Protein AF-A0A7G7SWZ5-F1 (afdb_monomer_lite)

Sequence (143 aa):
MASALRGVLLRIRRPTYLRQRRMDKKLLLTPSTAVEREITLADGQKHTTWFKPVTGGEFFRFQRDTRSEDENVRIFAMQRLIACSLCEDARGRPTLTNDEARALSIDAINVLFPHVIAVSRTVEEEKKDLPSAEVSGSATSSH

Secondary structure (DSSP, 8-state):
------------------------GGGTSPP---EEEEEE-TTS-EEEEEEPPPPHHHHHHHHHHTT-S-HHHHHTHHHHHHHHHEESSTT--BSS-HHHHHT--HHHHHHHHHHHHHHH--S--------------------

Structure (mmCIF, N/CA/C/O backbone):
data_AF-A0A7G7SWZ5-F1
#
_entry.id   AF-A0A7G7SWZ5-F1
#
loop_
_atom_site.group_PDB
_atom_site.id
_atom_site.type_symbol
_atom_site.label_atom_id
_atom_site.label_alt_id
_atom_site.label_comp_id
_atom_site.label_asym_id
_atom_site.label_entity_id
_atom_site.label_seq_id
_atom_site.pdbx_PDB_ins_code
_atom_site.Cartn_x
_atom_site.Cartn_y
_atom_site.Cartn_z
_atom_site.occupancy
_atom_site.B_iso_or_equiv
_atom_site.auth_seq_id
_atom_site.auth_comp_id
_atom_site.auth_asym_id
_atom_site.auth_atom_id
_atom_site.pdbx_PDB_model_num
ATOM 1 N N . MET A 1 1 ? -84.249 -22.766 -30.284 1.00 40.62 1 MET A N 1
ATOM 2 C CA . MET A 1 1 ? -83.275 -23.557 -31.067 1.00 40.62 1 MET A CA 1
ATOM 3 C C . MET A 1 1 ? -81.889 -23.011 -30.777 1.00 40.62 1 MET A C 1
ATOM 5 O O . MET A 1 1 ? -81.710 -21.802 -30.794 1.00 40.62 1 MET A O 1
ATOM 9 N N . ALA A 1 2 ? -80.974 -23.894 -30.385 1.00 42.03 2 ALA A N 1
ATOM 10 C CA . ALA A 1 2 ? -79.639 -23.574 -29.895 1.00 42.03 2 ALA A CA 1
ATOM 11 C C . ALA A 1 2 ? -78.666 -23.232 -31.034 1.00 42.03 2 ALA A C 1
ATOM 13 O O . ALA A 1 2 ? -78.711 -23.867 -32.083 1.00 42.03 2 ALA A O 1
ATOM 14 N N . SER A 1 3 ? -77.729 -22.315 -30.792 1.00 42.00 3 SER A N 1
ATOM 15 C CA . SER A 1 3 ? -76.415 -22.370 -31.437 1.00 42.00 3 SER A CA 1
ATOM 16 C C . SER A 1 3 ? -75.372 -21.744 -30.518 1.00 42.00 3 SER A C 1
ATOM 18 O O . SER A 1 3 ? -75.409 -20.555 -30.210 1.00 42.00 3 SER A O 1
ATOM 20 N N . ALA A 1 4 ? -74.489 -22.601 -30.013 1.00 48.50 4 ALA A N 1
ATOM 21 C CA . ALA A 1 4 ? -73.381 -22.259 -29.143 1.00 48.50 4 ALA A CA 1
ATOM 22 C C . ALA A 1 4 ? -72.124 -22.055 -29.996 1.00 48.50 4 ALA A C 1
ATOM 24 O O . ALA A 1 4 ? -71.684 -22.981 -30.673 1.00 48.50 4 ALA A O 1
ATOM 25 N N . LEU A 1 5 ? -71.503 -20.879 -29.912 1.00 43.47 5 LEU A N 1
ATOM 26 C CA . LEU A 1 5 ? -70.148 -20.656 -30.415 1.00 43.47 5 LEU A CA 1
ATOM 27 C C . LEU A 1 5 ? -69.184 -20.625 -29.226 1.00 43.47 5 LEU A C 1
ATOM 29 O O . LEU A 1 5 ? -69.091 -19.648 -28.487 1.00 43.47 5 LEU A O 1
ATOM 33 N N . ARG A 1 6 ? -68.487 -21.749 -29.027 1.00 47.12 6 ARG A N 1
ATOM 34 C CA . ARG A 1 6 ? -67.378 -21.892 -28.078 1.00 47.12 6 ARG A CA 1
ATOM 35 C C . ARG A 1 6 ? -66.146 -21.176 -28.637 1.00 47.12 6 ARG A C 1
ATOM 37 O O . ARG A 1 6 ? -65.466 -21.706 -29.509 1.00 47.12 6 ARG A O 1
ATOM 44 N N . GLY A 1 7 ? -65.840 -19.995 -28.110 1.00 43.09 7 GLY A N 1
ATOM 45 C CA . GLY A 1 7 ? -64.545 -19.345 -28.305 1.00 43.09 7 GLY A CA 1
ATOM 46 C C . GLY A 1 7 ? -63.501 -19.944 -27.363 1.00 43.09 7 GLY A C 1
ATOM 47 O O . GLY A 1 7 ? -63.540 -19.706 -26.157 1.00 43.09 7 GLY A O 1
ATOM 48 N N . VAL A 1 8 ? -62.571 -20.733 -27.900 1.00 48.97 8 VAL A N 1
ATOM 49 C CA . VAL A 1 8 ? -61.392 -21.218 -27.169 1.00 48.97 8 VAL A CA 1
ATOM 50 C C . VAL A 1 8 ? -60.415 -20.052 -27.014 1.00 48.97 8 VAL A C 1
ATOM 52 O O . VAL A 1 8 ? -59.741 -19.659 -27.963 1.00 48.97 8 VAL A O 1
ATOM 55 N N . LEU A 1 9 ? -60.333 -19.482 -25.811 1.00 47.94 9 LEU A N 1
ATOM 56 C CA . LEU A 1 9 ? -59.278 -18.538 -25.444 1.00 47.94 9 LEU A CA 1
ATOM 57 C C . LEU A 1 9 ? -57.945 -19.293 -25.338 1.00 47.94 9 LEU A C 1
ATOM 59 O O . LEU A 1 9 ? -57.624 -19.873 -24.298 1.00 47.94 9 LEU A O 1
ATOM 63 N N . LEU A 1 10 ? -57.144 -19.268 -26.407 1.00 45.66 10 LEU A N 1
ATOM 64 C CA . LEU A 1 10 ? -55.727 -19.614 -26.321 1.00 45.66 10 LEU A CA 1
ATOM 65 C C . LEU A 1 10 ? -55.033 -18.574 -25.434 1.00 45.66 10 LEU A C 1
ATOM 67 O O . LEU A 1 10 ? -54.682 -17.473 -25.858 1.00 45.66 10 LEU A O 1
ATOM 71 N N . ARG A 1 11 ? -54.832 -18.931 -24.166 1.00 51.41 11 ARG A N 1
ATOM 72 C CA . ARG A 1 11 ? -54.004 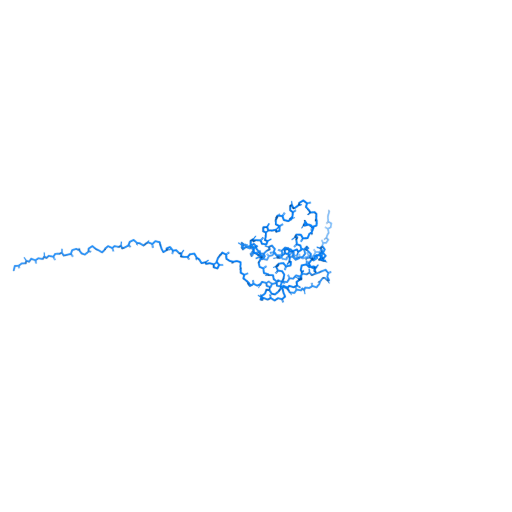-18.169 -23.236 1.00 51.41 11 ARG A CA 1
ATOM 73 C C . ARG A 1 11 ? -52.546 -18.384 -23.639 1.00 51.41 11 ARG A C 1
ATOM 75 O O . ARG A 1 11 ? -51.897 -19.315 -23.169 1.00 51.41 11 ARG A O 1
ATOM 82 N N . ILE A 1 12 ? -52.050 -17.541 -24.543 1.00 52.22 12 ILE A N 1
ATOM 83 C CA . ILE A 1 12 ? -50.636 -17.492 -24.922 1.00 52.22 12 ILE A CA 1
ATOM 84 C C . ILE A 1 12 ? -49.841 -17.197 -23.645 1.00 52.22 12 ILE A C 1
ATOM 86 O O . ILE A 1 12 ? -49.821 -16.069 -23.148 1.00 52.22 12 ILE A O 1
ATOM 90 N N . ARG A 1 13 ? -49.209 -18.228 -23.073 1.00 53.75 13 ARG A N 1
ATOM 91 C CA . ARG A 1 13 ? -48.198 -18.048 -22.031 1.00 53.75 13 ARG A CA 1
ATOM 92 C C . ARG A 1 13 ? -47.009 -17.377 -22.706 1.00 53.75 13 ARG A C 1
ATOM 94 O O . ARG A 1 13 ? -46.302 -18.013 -23.480 1.00 53.75 13 ARG A O 1
ATOM 101 N N . ARG A 1 14 ? -46.834 -16.075 -22.463 1.00 50.16 14 ARG A N 1
ATOM 102 C CA . ARG A 1 14 ? -45.639 -15.353 -22.912 1.00 50.16 14 ARG A CA 1
ATOM 103 C C . ARG A 1 14 ? -44.408 -16.092 -22.369 1.00 50.16 14 ARG A C 1
ATOM 105 O O . ARG A 1 14 ? -44.403 -16.396 -21.174 1.00 50.16 14 ARG A O 1
ATOM 112 N N . PRO A 1 15 ? -43.395 -16.387 -23.201 1.00 49.41 15 PRO A N 1
ATOM 113 C CA . PRO A 1 15 ? -42.159 -16.970 -22.711 1.00 49.41 15 PRO A CA 1
ATOM 114 C C . PRO A 1 15 ? -41.559 -16.014 -21.686 1.00 49.41 15 PRO A C 1
ATOM 116 O O . PRO A 1 15 ? -41.517 -14.801 -21.906 1.00 49.41 15 PRO A O 1
ATOM 119 N N . THR A 1 16 ? -41.122 -16.548 -20.553 1.00 58.22 16 THR A N 1
ATOM 120 C CA . THR A 1 16 ? -40.355 -15.805 -19.559 1.00 58.22 16 THR A CA 1
ATOM 121 C C . THR A 1 16 ? -38.998 -15.490 -20.181 1.00 58.22 16 THR A C 1
ATOM 123 O O . THR A 1 16 ? -38.039 -16.237 -20.019 1.00 58.22 16 THR A O 1
ATOM 126 N N . TYR A 1 17 ? -38.921 -14.424 -20.977 1.00 55.44 17 TYR A N 1
ATOM 127 C CA . TYR A 1 17 ? -37.649 -13.937 -21.488 1.00 55.44 17 TYR A CA 1
ATOM 128 C C . TYR A 1 17 ? -36.774 -13.604 -20.281 1.00 55.44 17 TYR A C 1
ATOM 130 O O . TYR A 1 17 ? -37.192 -12.853 -19.393 1.00 55.44 17 TYR A O 1
ATOM 138 N N . LEU A 1 18 ? -35.587 -14.214 -20.235 1.00 60.19 18 LEU A N 1
ATOM 139 C CA . LEU A 1 18 ? -34.520 -13.886 -19.299 1.00 60.19 18 LEU A CA 1
ATOM 140 C C . LEU A 1 18 ? -34.445 -12.361 -19.202 1.00 60.19 18 LEU A C 1
ATOM 142 O O . LEU A 1 18 ? -34.144 -11.690 -20.189 1.00 60.19 18 LEU A O 1
ATOM 146 N N . ARG A 1 19 ? -34.766 -11.793 -18.032 1.00 61.19 19 ARG A N 1
ATOM 147 C CA . ARG A 1 19 ? -34.454 -10.389 -17.753 1.00 61.19 19 ARG A CA 1
ATOM 148 C C . ARG A 1 19 ? -32.948 -10.266 -17.936 1.00 61.19 19 ARG A C 1
ATOM 150 O O . ARG A 1 19 ? -32.204 -10.706 -17.061 1.00 61.19 19 ARG A O 1
ATOM 157 N N . GLN A 1 20 ? -32.514 -9.703 -19.062 1.00 65.62 20 GLN A N 1
ATOM 158 C CA . GLN A 1 20 ? -31.130 -9.315 -19.282 1.00 65.62 20 GLN A CA 1
ATOM 159 C C . GLN A 1 20 ? -30.765 -8.407 -18.103 1.00 65.62 20 GLN A C 1
ATOM 161 O O . GLN A 1 20 ? -31.239 -7.271 -18.014 1.00 65.62 20 GLN A O 1
ATOM 166 N N . ARG A 1 21 ? -30.026 -8.933 -17.121 1.00 74.81 21 ARG A N 1
ATOM 167 C CA . ARG A 1 21 ? -29.607 -8.128 -15.976 1.00 74.81 21 ARG A CA 1
ATOM 168 C C . ARG A 1 21 ? -28.623 -7.113 -16.526 1.00 74.81 21 ARG A C 1
ATOM 170 O O . ARG A 1 21 ? -27.535 -7.474 -16.965 1.00 74.81 21 ARG A O 1
ATOM 177 N N . ARG A 1 22 ? -29.042 -5.848 -16.568 1.00 80.50 22 ARG A N 1
ATOM 178 C CA . ARG A 1 22 ? -28.151 -4.748 -16.919 1.00 80.50 22 ARG A CA 1
ATOM 179 C C . ARG A 1 22 ? -26.986 -4.785 -15.935 1.00 80.50 22 ARG A C 1
ATOM 181 O O . ARG A 1 22 ? -27.192 -4.832 -14.727 1.00 80.50 22 ARG A O 1
ATOM 188 N N . MET A 1 23 ? -25.788 -4.823 -16.489 1.00 86.06 23 MET A N 1
ATOM 189 C CA . MET A 1 23 ? -24.533 -4.920 -15.764 1.00 86.06 23 MET A CA 1
ATOM 190 C C . MET A 1 23 ? -24.380 -3.703 -14.823 1.00 86.06 23 MET A C 1
ATOM 192 O O . MET A 1 23 ? -24.531 -2.561 -15.266 1.00 86.06 23 MET A O 1
ATOM 196 N N . ASP A 1 24 ? -24.171 -3.942 -13.521 1.00 86.00 24 ASP A N 1
ATOM 197 C CA . ASP A 1 24 ? -24.011 -2.879 -12.517 1.00 86.00 24 ASP A CA 1
ATOM 198 C C . ASP A 1 24 ? -22.560 -2.400 -12.492 1.00 86.00 24 ASP A C 1
ATOM 200 O O . ASP A 1 24 ? -21.662 -3.133 -12.082 1.00 86.00 24 ASP A O 1
ATOM 204 N N . LYS A 1 25 ? -22.335 -1.149 -12.906 1.00 84.25 25 LYS A N 1
ATOM 205 C CA . LYS A 1 25 ? -21.005 -0.531 -12.979 1.00 84.25 25 LYS A CA 1
ATOM 206 C C . LYS A 1 25 ? -20.227 -0.631 -11.665 1.00 84.25 25 LYS A C 1
ATOM 208 O O . LYS A 1 25 ? -19.005 -0.714 -11.715 1.00 84.25 25 LYS A O 1
ATOM 213 N N . LYS A 1 26 ? -20.902 -0.667 -10.510 1.00 84.25 26 LYS A N 1
ATOM 214 C CA . LYS A 1 26 ? -20.246 -0.820 -9.201 1.00 84.25 26 LYS A CA 1
ATOM 215 C C . LYS A 1 26 ? -19.475 -2.134 -9.062 1.00 84.25 26 LYS A C 1
ATOM 217 O O . LYS A 1 26 ? -18.531 -2.182 -8.291 1.00 84.25 26 LYS A O 1
ATOM 222 N N . LEU A 1 27 ? -19.834 -3.164 -9.831 1.00 80.31 27 LEU A N 1
ATOM 223 C CA . LEU A 1 27 ? -19.123 -4.445 -9.863 1.00 80.31 27 LEU A CA 1
ATOM 224 C C . LEU A 1 27 ? -17.808 -4.394 -10.665 1.00 80.31 27 LEU A C 1
ATOM 226 O O . LEU A 1 27 ? -17.030 -5.336 -10.592 1.00 80.31 27 LEU A O 1
ATOM 230 N N . LEU A 1 28 ? -17.561 -3.335 -11.450 1.00 82.19 28 LEU A N 1
ATOM 231 C CA . LEU A 1 28 ? -16.317 -3.163 -12.226 1.00 82.19 28 LEU A CA 1
ATOM 232 C C . LEU A 1 28 ? -15.355 -2.167 -11.599 1.00 82.19 28 LEU A C 1
ATOM 234 O O . LEU A 1 28 ? -14.161 -2.200 -11.887 1.00 82.19 28 LEU A O 1
ATOM 238 N N . LEU A 1 29 ? -15.889 -1.210 -10.846 1.00 86.25 29 LEU A N 1
ATOM 239 C CA . LEU A 1 29 ? -15.109 -0.108 -10.314 1.00 86.25 29 LEU A CA 1
ATOM 240 C C . LEU A 1 29 ? -14.540 -0.502 -8.958 1.00 86.25 29 LEU A C 1
ATOM 242 O O . LEU A 1 29 ? -15.255 -1.014 -8.100 1.00 86.25 29 LEU A O 1
ATOM 246 N N . THR A 1 30 ? -13.259 -0.212 -8.761 1.00 80.81 30 THR A N 1
ATOM 247 C CA . THR A 1 30 ? -12.613 -0.330 -7.457 1.00 80.81 30 THR A CA 1
ATOM 248 C C . THR A 1 30 ? -13.404 0.492 -6.429 1.00 80.81 30 THR A C 1
ATOM 250 O O . THR A 1 30 ? -13.657 1.676 -6.683 1.00 80.81 30 THR A O 1
ATOM 253 N N . PRO A 1 31 ? -13.823 -0.100 -5.294 1.00 77.12 31 PRO A N 1
ATOM 254 C CA . PRO A 1 31 ? -14.523 0.644 -4.260 1.00 77.12 31 PRO A CA 1
ATOM 255 C C . PRO A 1 31 ? -13.651 1.802 -3.779 1.00 77.12 31 PRO A C 1
ATOM 257 O O . PRO A 1 31 ? -12.468 1.624 -3.501 1.00 77.12 31 PRO A O 1
ATOM 260 N N . SER A 1 32 ? -14.237 2.992 -3.656 1.00 70.94 32 SER A N 1
ATOM 261 C CA . SER A 1 32 ? -13.528 4.166 -3.135 1.00 70.94 32 SER A CA 1
ATOM 262 C C . SER A 1 32 ? -13.410 4.167 -1.609 1.00 70.94 32 SER A C 1
ATOM 264 O O . SER A 1 32 ? -12.773 5.050 -1.046 1.00 70.94 32 SER A O 1
ATOM 266 N N . THR A 1 33 ? -14.074 3.231 -0.933 1.00 84.00 33 THR A N 1
ATOM 267 C CA . THR A 1 33 ? -14.135 3.151 0.526 1.00 84.00 33 THR A CA 1
ATOM 268 C C . THR A 1 33 ? -12.947 2.370 1.061 1.00 84.00 33 THR A C 1
ATOM 270 O O . THR A 1 33 ? -12.750 1.213 0.678 1.00 84.00 33 THR A O 1
ATOM 273 N N . ALA A 1 34 ? -12.187 2.987 1.962 1.00 91.31 34 ALA A N 1
ATOM 274 C CA . ALA A 1 34 ? -11.124 2.291 2.664 1.00 91.31 34 ALA A CA 1
ATOM 275 C C . ALA A 1 34 ? -11.701 1.377 3.759 1.00 91.31 34 ALA A C 1
ATOM 277 O O . ALA A 1 34 ? -12.742 1.661 4.352 1.00 91.31 34 ALA A O 1
ATOM 278 N N . VAL A 1 35 ? -11.018 0.265 3.999 1.00 92.12 35 VAL A N 1
ATOM 279 C CA . VAL A 1 35 ? -11.344 -0.757 4.991 1.00 92.12 35 VAL A CA 1
ATOM 280 C C . VAL A 1 35 ? -10.383 -0.612 6.160 1.00 92.12 35 VAL A C 1
ATOM 282 O O . VAL A 1 35 ? -9.171 -0.540 5.967 1.00 92.12 35 VAL A O 1
ATOM 285 N N . GLU A 1 36 ? -10.927 -0.572 7.367 1.00 94.19 36 GLU A N 1
ATOM 286 C CA . GLU A 1 36 ? -10.153 -0.514 8.603 1.00 94.19 36 GLU A CA 1
ATOM 287 C C . GLU A 1 36 ? -9.495 -1.869 8.899 1.00 94.19 36 GLU A C 1
ATOM 289 O O . GLU A 1 36 ? -10.107 -2.927 8.727 1.00 94.19 36 GLU A O 1
ATOM 294 N N . ARG A 1 37 ? -8.229 -1.848 9.318 1.00 93.94 37 ARG A N 1
ATOM 295 C CA . ARG A 1 37 ? -7.452 -3.027 9.706 1.00 93.94 37 ARG A CA 1
ATOM 296 C C . ARG A 1 37 ? -6.614 -2.707 10.936 1.00 93.94 37 ARG A C 1
ATOM 298 O O . ARG A 1 37 ? -5.985 -1.655 11.011 1.00 93.94 37 ARG A O 1
ATOM 305 N N . GLU A 1 38 ? -6.573 -3.656 11.860 1.00 93.94 38 GLU A N 1
ATOM 306 C CA . GLU A 1 38 ? -5.603 -3.667 12.950 1.00 93.94 38 GLU A CA 1
ATOM 307 C C . GLU A 1 38 ? -4.296 -4.292 12.445 1.00 93.94 38 GLU A C 1
ATOM 309 O O . GLU A 1 38 ? -4.314 -5.351 11.810 1.00 93.94 38 GLU A O 1
ATOM 314 N N . ILE A 1 39 ? -3.177 -3.625 12.713 1.00 93.06 39 ILE A N 1
ATOM 315 C CA . ILE A 1 39 ? -1.825 -4.078 12.386 1.00 93.06 39 ILE A CA 1
ATOM 316 C C . ILE A 1 39 ? -0.941 -3.987 13.629 1.00 93.06 39 ILE A C 1
ATOM 318 O O . ILE A 1 39 ? -1.140 -3.115 14.470 1.00 93.06 39 ILE A O 1
ATOM 322 N N . THR A 1 40 ? 0.067 -4.848 13.734 1.00 92.44 40 THR A N 1
ATOM 323 C CA . THR A 1 40 ? 1.104 -4.733 14.769 1.00 92.44 40 THR A CA 1
ATOM 324 C C . THR A 1 40 ? 2.373 -4.204 14.119 1.00 92.44 40 THR A C 1
ATOM 326 O O . THR A 1 40 ? 2.897 -4.841 13.205 1.00 92.44 40 THR A O 1
ATOM 329 N N . LEU A 1 41 ? 2.850 -3.037 14.553 1.00 89.06 41 LEU A N 1
ATOM 330 C CA . LEU A 1 41 ? 4.079 -2.435 14.030 1.00 89.06 41 LEU A CA 1
ATOM 331 C C . LEU A 1 41 ? 5.313 -2.921 14.808 1.00 89.06 41 LEU A C 1
ATOM 333 O O . LEU A 1 41 ? 5.218 -3.716 15.742 1.00 89.06 41 LEU A O 1
ATOM 337 N N . ALA A 1 42 ? 6.497 -2.461 14.396 1.00 86.31 42 ALA A N 1
ATOM 338 C CA . ALA A 1 42 ? 7.780 -2.860 14.983 1.00 86.31 42 ALA A CA 1
ATOM 339 C C . ALA A 1 42 ? 7.934 -2.478 16.470 1.00 86.31 42 ALA A C 1
ATOM 341 O O . ALA A 1 42 ? 8.754 -3.060 17.174 1.00 86.31 42 ALA A O 1
ATOM 342 N N . ASP A 1 43 ? 7.134 -1.529 16.959 1.00 86.88 43 ASP A N 1
ATOM 343 C CA . ASP A 1 43 ? 7.037 -1.170 18.379 1.00 86.88 43 ASP A CA 1
ATOM 344 C C . ASP A 1 43 ? 6.274 -2.216 19.218 1.00 86.88 43 ASP A C 1
ATOM 346 O O . ASP A 1 43 ? 6.169 -2.081 20.437 1.00 86.88 43 ASP A O 1
ATOM 350 N N . GLY A 1 44 ? 5.733 -3.256 18.574 1.00 86.44 44 GLY A N 1
ATOM 351 C CA . GLY A 1 44 ? 4.910 -4.287 19.197 1.00 86.44 44 GLY A CA 1
ATOM 352 C C . GLY A 1 44 ? 3.511 -3.804 19.579 1.00 86.44 44 GLY A C 1
ATOM 353 O O . GLY A 1 44 ? 2.738 -4.577 20.149 1.00 86.44 44 GLY A O 1
ATOM 354 N N . GLN A 1 45 ? 3.163 -2.552 19.274 1.00 91.75 45 GLN A N 1
ATOM 355 C CA . GLN A 1 45 ? 1.846 -2.002 19.551 1.00 91.75 45 GLN A CA 1
ATOM 356 C C . GLN A 1 45 ? 0.887 -2.298 18.403 1.00 91.75 45 GLN A C 1
ATOM 358 O O . GLN A 1 45 ? 1.271 -2.436 17.238 1.00 91.75 45 GLN A O 1
ATOM 363 N N . LYS A 1 46 ? -0.392 -2.400 18.762 1.00 92.25 46 LYS A N 1
ATOM 364 C CA . LYS A 1 46 ? -1.486 -2.515 17.807 1.00 92.25 46 LYS A CA 1
ATOM 365 C C . LYS A 1 46 ? -1.887 -1.124 17.346 1.00 92.25 46 LYS A C 1
ATOM 367 O O . LYS A 1 46 ? -2.201 -0.263 18.165 1.00 92.25 46 LYS A O 1
ATOM 372 N N . HIS A 1 47 ? -1.910 -0.939 16.037 1.00 91.62 47 HIS A N 1
ATOM 373 C CA . HIS A 1 47 ? -2.308 0.290 15.373 1.00 91.62 47 HIS A CA 1
ATOM 374 C C . HIS A 1 47 ? -3.479 -0.004 14.451 1.00 91.62 47 HIS A C 1
ATOM 376 O O . HIS A 1 47 ? -3.473 -0.988 13.712 1.00 91.62 47 HIS A O 1
ATOM 382 N N . THR A 1 48 ? -4.474 0.871 14.468 1.00 92.50 48 THR A N 1
ATOM 383 C CA . THR A 1 48 ? -5.593 0.791 13.535 1.00 92.50 48 THR A CA 1
ATOM 384 C C . THR A 1 48 ? -5.334 1.730 12.369 1.00 92.50 48 THR A C 1
ATOM 386 O O . THR A 1 48 ? -5.053 2.911 12.564 1.00 92.50 48 THR A O 1
ATOM 389 N N . THR A 1 49 ? -5.402 1.209 11.148 1.00 93.69 49 THR A N 1
ATOM 390 C CA . THR A 1 49 ? -5.182 1.987 9.926 1.00 93.69 49 THR A CA 1
ATOM 391 C C . THR A 1 49 ? -6.190 1.608 8.844 1.00 93.69 49 THR A C 1
ATOM 393 O O . THR A 1 49 ? -6.901 0.607 8.960 1.00 93.69 49 THR A O 1
ATOM 396 N N . TRP A 1 50 ? -6.274 2.409 7.784 1.00 95.75 50 TRP A N 1
ATOM 397 C CA . TRP A 1 50 ? -7.215 2.197 6.693 1.00 95.75 50 TRP A CA 1
ATOM 398 C C . TRP A 1 50 ? -6.497 1.832 5.399 1.00 95.75 50 TRP A C 1
ATOM 400 O O . TRP A 1 50 ? -5.485 2.421 5.030 1.00 95.75 50 TRP A O 1
ATOM 410 N N . PHE A 1 51 ? -7.065 0.880 4.666 1.00 95.44 51 PHE A N 1
ATOM 411 C CA . PHE A 1 51 ? -6.564 0.433 3.372 1.00 95.44 51 PHE A CA 1
ATOM 412 C C . PHE A 1 51 ? -7.663 0.535 2.329 1.00 95.44 51 PHE A C 1
ATOM 414 O O . PHE A 1 51 ? -8.731 -0.053 2.495 1.00 95.44 51 PHE A O 1
ATOM 421 N N . LYS A 1 52 ? -7.411 1.225 1.219 1.00 94.19 52 LYS A N 1
ATOM 422 C CA . LYS A 1 52 ? -8.290 1.149 0.048 1.00 94.19 52 LYS A CA 1
ATOM 423 C C . LYS A 1 52 ? -7.788 0.090 -0.937 1.00 94.19 52 LYS A C 1
ATOM 425 O O . LYS A 1 52 ? -6.570 -0.080 -1.070 1.00 94.19 52 LYS A O 1
ATOM 430 N N . PRO A 1 53 ? -8.683 -0.608 -1.653 1.00 92.88 53 PRO A N 1
ATOM 431 C CA . PRO A 1 53 ? -8.270 -1.503 -2.726 1.00 92.88 53 PRO A CA 1
ATOM 432 C C . PRO A 1 53 ? -7.521 -0.714 -3.807 1.00 92.88 53 PRO A C 1
ATOM 434 O O . PRO A 1 53 ? -7.935 0.391 -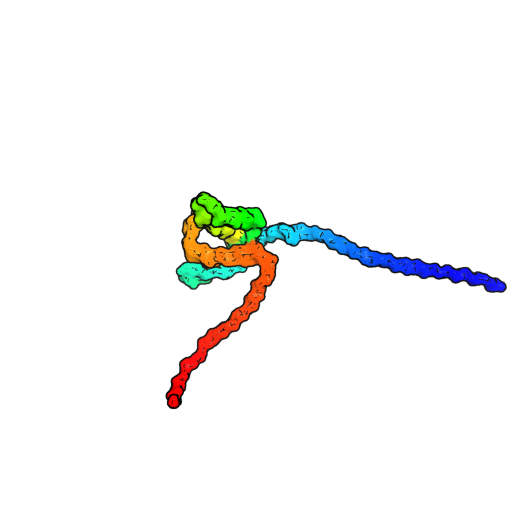4.166 1.00 92.88 53 PRO A O 1
ATOM 437 N N . VAL A 1 54 ? -6.429 -1.265 -4.338 1.00 93.31 54 VAL A N 1
ATOM 438 C CA . VAL A 1 54 ? -5.729 -0.629 -5.463 1.00 93.31 54 VAL A CA 1
ATOM 439 C C . VAL A 1 54 ? -6.508 -0.829 -6.759 1.00 93.31 54 VAL A C 1
ATOM 441 O O . VAL A 1 54 ? -7.213 -1.822 -6.956 1.00 93.31 54 VAL A O 1
ATOM 444 N N . THR A 1 55 ? -6.370 0.112 -7.683 1.00 92.56 55 THR A N 1
ATOM 445 C CA . THR A 1 55 ? -6.918 -0.031 -9.032 1.00 92.56 55 THR A CA 1
ATOM 446 C C . THR A 1 55 ? -6.149 -1.086 -9.830 1.00 92.56 55 THR A C 1
ATOM 448 O O . THR A 1 55 ? -4.972 -1.362 -9.579 1.00 92.56 55 THR A O 1
ATOM 451 N N . GLY A 1 56 ? -6.781 -1.638 -10.872 1.00 90.88 56 GLY A N 1
ATOM 452 C CA . GLY A 1 56 ? -6.102 -2.563 -11.786 1.00 90.88 56 GLY A CA 1
ATOM 453 C C . GLY A 1 56 ? -4.847 -1.950 -12.423 1.00 90.88 56 GLY A C 1
ATOM 454 O O . GLY A 1 56 ? -3.824 -2.619 -12.530 1.00 90.88 56 GLY A O 1
ATOM 455 N N . GLY A 1 57 ? -4.885 -0.660 -12.775 1.00 93.69 57 GLY A N 1
ATOM 456 C CA . GLY A 1 57 ? -3.731 0.052 -13.334 1.00 93.69 57 GLY A CA 1
ATOM 457 C C . GLY A 1 57 ? -2.550 0.142 -12.364 1.00 93.69 57 GLY A C 1
ATOM 458 O O . GLY A 1 57 ? -1.410 -0.091 -12.761 1.00 93.69 57 GLY A O 1
ATOM 459 N N . GLU A 1 58 ? -2.812 0.415 -11.084 1.00 94.88 58 GLU A N 1
ATOM 460 C CA . GLU A 1 58 ? -1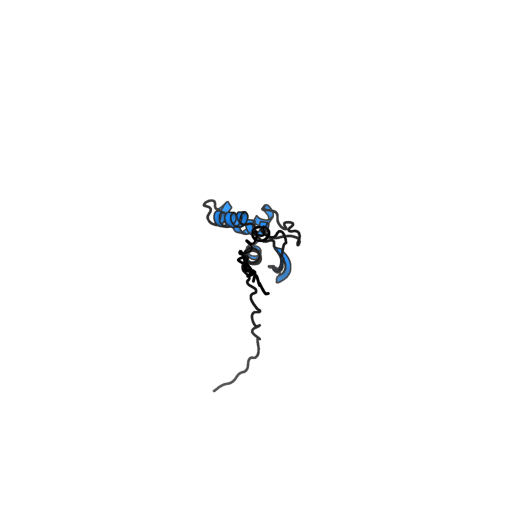.777 0.432 -10.042 1.00 94.88 58 GLU A CA 1
ATOM 461 C C . GLU A 1 58 ? -1.185 -0.959 -9.809 1.00 94.88 58 GLU A C 1
ATOM 463 O O . GLU A 1 58 ? 0.037 -1.098 -9.715 1.00 94.88 58 GLU A O 1
ATOM 468 N N . PHE A 1 59 ? -2.026 -1.996 -9.789 1.00 94.12 59 PHE A N 1
ATOM 469 C CA . PHE A 1 59 ? -1.575 -3.374 -9.614 1.00 94.12 59 PHE A CA 1
ATOM 470 C C . PHE A 1 59 ? -0.743 -3.877 -10.802 1.00 94.12 59 PHE A C 1
ATOM 472 O O . PHE A 1 59 ? 0.317 -4.474 -10.610 1.00 94.12 59 PHE A O 1
ATOM 479 N N . PHE A 1 60 ? -1.165 -3.602 -12.040 1.00 94.56 60 PHE A N 1
ATOM 480 C CA . PHE A 1 60 ? -0.383 -3.957 -13.227 1.00 94.56 60 PHE A CA 1
ATOM 481 C C . PHE A 1 60 ? 0.920 -3.169 -13.315 1.00 94.56 60 PHE A C 1
ATOM 483 O O . PHE A 1 60 ? 1.947 -3.733 -13.695 1.00 94.56 60 PHE A O 1
ATOM 490 N N . ARG A 1 61 ? 0.912 -1.893 -12.909 1.00 95.56 61 ARG A N 1
ATOM 491 C CA . ARG A 1 61 ? 2.140 -1.108 -12.777 1.00 95.56 61 ARG A CA 1
ATOM 492 C C . ARG A 1 61 ? 3.100 -1.770 -11.796 1.00 95.56 61 ARG A C 1
ATOM 494 O O . ARG A 1 61 ? 4.254 -1.959 -12.148 1.00 95.56 61 ARG A O 1
ATOM 501 N N . PHE A 1 62 ? 2.629 -2.179 -10.620 1.00 95.56 62 PHE A N 1
ATOM 502 C CA . PHE A 1 62 ? 3.445 -2.924 -9.662 1.00 95.56 62 PHE A CA 1
ATOM 503 C C . PHE A 1 62 ? 4.031 -4.209 -10.275 1.00 95.56 62 PHE A C 1
ATOM 505 O O . PHE A 1 62 ? 5.242 -4.419 -10.214 1.00 95.56 62 PHE A O 1
ATOM 512 N N . GLN A 1 63 ? 3.214 -5.036 -10.937 1.00 95.00 63 GLN A N 1
ATOM 513 C CA . GLN A 1 63 ? 3.709 -6.262 -11.579 1.00 95.00 63 GLN A CA 1
ATOM 514 C C . GLN A 1 63 ? 4.781 -5.992 -12.637 1.00 95.00 63 GLN A C 1
ATOM 516 O O . GLN A 1 63 ? 5.758 -6.731 -12.726 1.00 95.00 63 GLN A O 1
ATOM 521 N N . ARG A 1 64 ? 4.611 -4.939 -13.436 1.00 96.88 64 ARG A N 1
ATOM 522 C CA . ARG A 1 64 ? 5.616 -4.513 -14.411 1.00 96.88 64 ARG A CA 1
ATOM 523 C C . ARG A 1 64 ? 6.883 -4.024 -13.713 1.00 96.88 64 ARG A C 1
ATOM 525 O O . ARG A 1 64 ? 7.971 -4.464 -14.060 1.00 96.88 64 ARG A O 1
ATOM 532 N N . ASP A 1 65 ? 6.742 -3.134 -12.736 1.00 96.75 65 ASP A N 1
ATOM 533 C CA . ASP A 1 65 ? 7.861 -2.469 -12.070 1.00 96.75 65 ASP A CA 1
ATOM 534 C C . ASP A 1 65 ? 8.737 -3.477 -11.307 1.00 96.75 65 ASP A C 1
ATOM 536 O O . ASP A 1 65 ? 9.957 -3.377 -11.360 1.00 96.75 65 ASP A O 1
ATOM 540 N N . THR A 1 66 ? 8.149 -4.515 -10.698 1.00 94.62 66 THR A N 1
ATOM 541 C CA . THR A 1 66 ? 8.908 -5.615 -10.058 1.00 94.62 66 THR A CA 1
ATOM 542 C C . THR A 1 66 ? 9.767 -6.432 -11.029 1.00 94.62 66 THR A C 1
ATOM 544 O O . THR A 1 66 ? 10.716 -7.085 -10.603 1.00 94.62 66 THR A O 1
ATOM 547 N N . ARG A 1 67 ? 9.464 -6.384 -12.332 1.00 95.44 67 ARG A N 1
ATOM 548 C CA . ARG A 1 67 ? 10.197 -7.068 -13.411 1.00 95.44 67 ARG A CA 1
ATOM 549 C C . ARG A 1 67 ? 11.036 -6.107 -14.260 1.00 95.44 67 ARG A C 1
ATOM 551 O O . ARG A 1 67 ? 11.576 -6.521 -15.279 1.00 95.44 67 ARG A O 1
ATOM 558 N N . SER A 1 68 ? 11.104 -4.831 -13.878 1.00 95.94 68 SER A N 1
ATOM 559 C CA . SER A 1 68 ? 11.866 -3.803 -14.592 1.00 95.94 68 SER A CA 1
ATOM 560 C C . SER A 1 68 ? 13.355 -4.145 -14.627 1.00 95.94 68 SER A C 1
ATOM 562 O O . SER A 1 68 ? 13.872 -4.708 -13.670 1.00 95.94 68 SER A O 1
ATOM 564 N N . GLU A 1 69 ? 14.072 -3.759 -15.679 1.00 96.44 69 GLU A N 1
ATOM 565 C CA . GLU A 1 69 ? 15.541 -3.846 -15.725 1.00 96.44 69 GLU A CA 1
ATOM 566 C C . GLU A 1 69 ? 16.210 -2.727 -14.912 1.00 96.44 69 GLU A C 1
ATOM 568 O O . GLU A 1 69 ? 17.286 -2.929 -14.349 1.00 96.44 69 GLU A O 1
ATOM 573 N N . ASP A 1 70 ? 15.528 -1.590 -14.749 1.00 96.31 70 ASP A N 1
ATOM 574 C CA . ASP A 1 70 ? 15.961 -0.515 -13.855 1.00 96.31 70 ASP A CA 1
ATOM 575 C C . ASP A 1 70 ? 15.772 -0.930 -12.388 1.00 96.31 70 ASP A C 1
ATOM 577 O O . ASP A 1 70 ? 14.649 -1.139 -11.911 1.00 96.31 70 ASP A O 1
ATOM 581 N N . GLU A 1 71 ? 16.890 -1.038 -11.675 1.00 94.12 71 GLU A N 1
ATOM 582 C CA . GLU A 1 71 ? 16.946 -1.394 -10.261 1.00 94.12 71 GLU A CA 1
ATOM 583 C C . GLU A 1 71 ? 16.205 -0.401 -9.366 1.00 94.12 71 GLU A C 1
ATOM 585 O O . GLU A 1 71 ? 15.468 -0.819 -8.470 1.00 94.12 71 GLU A O 1
ATOM 590 N N . ASN A 1 72 ? 16.305 0.896 -9.655 1.00 91.75 72 ASN A N 1
ATOM 591 C CA . ASN A 1 72 ? 15.614 1.922 -8.879 1.00 91.75 72 ASN A CA 1
ATOM 592 C C . ASN A 1 72 ? 14.096 1.792 -9.023 1.00 91.75 72 ASN A C 1
ATOM 594 O O . ASN A 1 72 ? 13.346 2.085 -8.093 1.00 91.75 72 ASN A O 1
ATOM 598 N N . VAL A 1 73 ? 13.618 1.328 -10.178 1.00 93.31 73 VAL A N 1
ATOM 599 C CA . VAL A 1 73 ? 12.192 1.051 -10.377 1.00 93.31 73 VAL A CA 1
ATOM 600 C C . VAL A 1 73 ? 11.767 -0.190 -9.593 1.00 93.31 73 VAL A C 1
ATOM 602 O O . VAL A 1 73 ? 10.723 -0.149 -8.937 1.00 93.31 73 VAL A O 1
ATOM 605 N N . ARG A 1 74 ? 12.570 -1.263 -9.614 1.00 94.88 74 ARG A N 1
ATOM 606 C CA . ARG A 1 74 ? 12.258 -2.514 -8.902 1.00 94.88 74 ARG A CA 1
ATOM 607 C C . ARG A 1 74 ? 12.195 -2.328 -7.388 1.00 94.88 74 ARG A C 1
ATOM 609 O O . ARG A 1 74 ? 11.217 -2.752 -6.775 1.00 94.88 74 ARG A O 1
ATOM 616 N N . ILE A 1 75 ? 13.211 -1.693 -6.794 1.00 93.81 75 ILE A N 1
ATOM 617 C CA . ILE A 1 75 ? 13.377 -1.606 -5.330 1.00 93.81 75 ILE A CA 1
ATOM 618 C C . ILE A 1 75 ? 12.222 -0.856 -4.656 1.00 93.81 75 ILE A C 1
ATOM 620 O O . ILE A 1 75 ? 11.892 -1.165 -3.515 1.00 93.81 75 ILE A O 1
ATOM 624 N N . PHE A 1 76 ? 11.575 0.081 -5.359 1.00 94.38 76 PHE A N 1
ATOM 625 C CA . PHE A 1 76 ? 10.474 0.886 -4.815 1.00 94.38 76 PHE A CA 1
ATOM 626 C C . PHE A 1 76 ? 9.075 0.447 -5.271 1.00 94.38 76 PHE A C 1
ATOM 628 O O . PHE A 1 76 ? 8.085 1.123 -4.971 1.00 94.38 76 PHE A O 1
ATOM 635 N N . ALA A 1 77 ? 8.957 -0.659 -6.012 1.00 95.44 77 ALA A N 1
ATOM 636 C CA . ALA A 1 77 ? 7.676 -1.096 -6.565 1.00 95.44 77 ALA A CA 1
ATOM 637 C C . ALA A 1 77 ? 6.654 -1.443 -5.465 1.00 95.44 77 ALA A C 1
ATOM 639 O O . ALA A 1 77 ? 5.494 -1.032 -5.552 1.00 95.44 77 ALA A O 1
ATOM 640 N N . MET A 1 78 ? 7.079 -2.158 -4.415 1.00 95.69 78 MET A N 1
ATOM 641 C CA . MET A 1 78 ? 6.207 -2.545 -3.296 1.00 95.69 78 MET A CA 1
ATOM 642 C C . MET A 1 78 ? 5.766 -1.330 -2.477 1.00 95.69 78 MET A C 1
ATOM 644 O O . MET A 1 78 ? 4.579 -1.161 -2.213 1.00 95.69 78 MET A O 1
ATOM 648 N N . GLN A 1 79 ? 6.703 -0.449 -2.138 1.00 96.62 79 GLN A N 1
ATOM 649 C CA . GLN A 1 79 ? 6.480 0.771 -1.364 1.00 96.62 79 GLN A 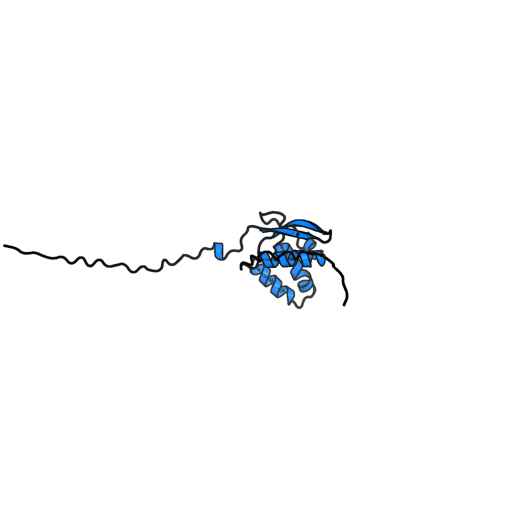CA 1
ATOM 650 C C . GLN A 1 79 ? 5.481 1.690 -2.063 1.00 96.62 79 GLN A C 1
ATOM 652 O O . GLN A 1 79 ? 4.561 2.213 -1.438 1.00 96.62 79 GLN A O 1
ATOM 657 N N . ARG A 1 80 ? 5.606 1.829 -3.388 1.00 95.81 80 ARG A N 1
ATOM 658 C CA . ARG A 1 80 ? 4.655 2.597 -4.194 1.00 95.81 80 ARG A CA 1
ATOM 659 C C . ARG A 1 80 ? 3.249 2.006 -4.134 1.00 95.81 80 ARG A C 1
ATOM 661 O O . ARG A 1 80 ? 2.282 2.758 -4.065 1.00 95.81 80 ARG A O 1
ATOM 668 N N . LEU A 1 81 ? 3.120 0.679 -4.165 1.00 96.25 81 LEU A N 1
ATOM 669 C CA . LEU A 1 81 ? 1.815 0.029 -4.047 1.00 96.25 81 LEU A CA 1
ATOM 670 C C . LEU A 1 81 ? 1.210 0.218 -2.648 1.00 96.25 81 LEU A C 1
ATOM 672 O O . LEU A 1 81 ? 0.010 0.456 -2.538 1.00 96.25 81 LEU A O 1
ATOM 676 N N . ILE A 1 82 ? 2.038 0.168 -1.598 1.00 97.00 82 ILE A N 1
ATOM 677 C CA . ILE A 1 82 ? 1.617 0.456 -0.221 1.00 97.00 82 ILE A CA 1
ATOM 678 C C . ILE A 1 82 ? 1.090 1.889 -0.116 1.00 97.00 82 ILE A C 1
ATOM 680 O O . ILE A 1 82 ? -0.023 2.078 0.361 1.00 97.00 82 ILE A O 1
ATOM 684 N N . ALA A 1 83 ? 1.817 2.880 -0.637 1.00 96.50 83 ALA A N 1
ATOM 685 C CA . ALA A 1 83 ? 1.386 4.282 -0.626 1.00 96.50 83 ALA A CA 1
ATOM 686 C C . ALA A 1 83 ? 0.074 4.522 -1.391 1.00 96.50 83 ALA A C 1
ATOM 688 O O . ALA A 1 83 ? -0.739 5.352 -0.995 1.00 96.50 83 ALA A O 1
ATOM 689 N N . CYS A 1 84 ? -0.166 3.771 -2.471 1.00 95.31 84 CYS A N 1
ATOM 690 C CA . CYS A 1 84 ? -1.436 3.815 -3.194 1.00 95.31 84 CYS A CA 1
ATOM 691 C C . CYS A 1 84 ? -2.622 3.310 -2.358 1.00 95.31 84 CYS A C 1
ATOM 693 O O . CYS A 1 84 ? -3.749 3.698 -2.646 1.00 95.31 84 CYS A O 1
ATOM 695 N N . SER A 1 85 ? -2.404 2.436 -1.373 1.00 95.69 85 SER A N 1
ATOM 696 C CA . SER A 1 85 ? -3.474 1.762 -0.623 1.00 95.69 85 SER A CA 1
ATOM 697 C C . SER A 1 85 ? -3.651 2.298 0.799 1.00 95.69 85 SER A C 1
ATOM 699 O O . SER A 1 85 ? -4.786 2.397 1.264 1.00 95.69 85 SER A O 1
ATOM 701 N N . LEU A 1 86 ? -2.563 2.658 1.479 1.00 96.00 86 LEU A N 1
ATOM 702 C CA . LEU A 1 86 ? -2.574 3.109 2.868 1.00 96.00 86 LEU A CA 1
ATOM 703 C C . LEU A 1 86 ? -3.197 4.505 2.994 1.00 96.00 86 LEU A C 1
ATOM 705 O O . LEU A 1 86 ? -2.776 5.454 2.326 1.00 96.00 86 LEU A O 1
ATOM 709 N N . CYS A 1 87 ? -4.210 4.611 3.849 1.00 94.88 87 CYS A N 1
ATOM 710 C CA . CYS A 1 87 ? -5.028 5.801 4.008 1.00 94.88 87 CYS A CA 1
ATOM 711 C C . CYS A 1 87 ? -5.129 6.258 5.470 1.00 94.88 87 CYS A C 1
ATOM 713 O O . CYS A 1 87 ? -5.206 5.452 6.396 1.00 94.88 87 CYS A O 1
ATOM 715 N N . GLU A 1 88 ? -5.185 7.576 5.663 1.00 91.00 88 GLU A N 1
ATOM 716 C CA . GLU A 1 88 ? -5.380 8.229 6.961 1.00 91.00 88 GLU A CA 1
ATOM 717 C C . GLU A 1 88 ? -6.806 8.110 7.480 1.00 91.00 88 GLU A C 1
ATOM 719 O O . GLU A 1 88 ? -7.039 8.440 8.632 1.00 91.00 88 GLU A O 1
ATOM 724 N N . ASP A 1 89 ? -7.775 7.767 6.628 1.00 91.00 89 ASP A N 1
ATOM 725 C CA . ASP A 1 89 ? -9.186 7.659 6.990 1.00 91.00 89 ASP A CA 1
ATOM 726 C C . ASP A 1 89 ? -9.985 6.787 6.013 1.00 91.00 89 ASP A C 1
ATOM 728 O O . ASP A 1 89 ? -9.544 6.440 4.913 1.00 91.00 89 ASP A O 1
ATOM 732 N N . ALA A 1 90 ? -11.231 6.496 6.394 1.00 88.81 90 ALA A N 1
ATOM 733 C CA . ALA A 1 90 ? -12.208 5.801 5.558 1.00 88.81 90 ALA A CA 1
ATOM 734 C C . ALA A 1 90 ? -12.514 6.517 4.222 1.00 88.81 90 ALA A C 1
ATOM 736 O O . ALA A 1 90 ? -13.052 5.899 3.299 1.00 88.81 90 ALA A O 1
ATOM 737 N N . ARG A 1 91 ? -12.186 7.817 4.104 1.00 86.12 91 ARG A N 1
ATOM 738 C CA . ARG A 1 91 ? -12.382 8.618 2.882 1.00 86.12 91 ARG A CA 1
ATOM 739 C C . ARG A 1 91 ? -11.258 8.411 1.867 1.00 86.12 91 ARG A C 1
ATOM 741 O O . ARG A 1 91 ? -11.372 8.898 0.744 1.00 86.12 91 ARG A O 1
ATOM 748 N N . GLY A 1 92 ? -10.207 7.680 2.238 1.00 86.50 92 GLY A N 1
ATOM 749 C CA . GLY A 1 92 ? -9.129 7.298 1.339 1.00 86.50 92 GLY A CA 1
ATOM 750 C C . GLY A 1 92 ? -8.071 8.383 1.143 1.00 86.50 92 GLY A C 1
ATOM 751 O O . GLY A 1 92 ? -7.408 8.391 0.099 1.00 86.50 92 GLY A O 1
ATOM 752 N N . ARG A 1 93 ? -7.931 9.319 2.097 1.00 89.62 93 ARG A N 1
ATOM 753 C CA . ARG A 1 93 ? -6.828 10.292 2.079 1.00 89.62 93 ARG A CA 1
ATOM 754 C C . ARG A 1 93 ? -5.497 9.555 2.249 1.00 89.62 93 ARG A C 1
ATOM 756 O O . ARG A 1 93 ? -5.415 8.729 3.149 1.00 89.62 93 ARG A O 1
ATOM 763 N N . PRO A 1 94 ? -4.482 9.799 1.405 1.00 92.31 94 PRO A N 1
ATOM 764 C CA . PRO A 1 94 ? -3.225 9.055 1.459 1.00 92.31 94 PRO A CA 1
ATOM 765 C C . PRO A 1 94 ? -2.457 9.356 2.750 1.00 92.31 94 PRO A C 1
ATOM 767 O O . PRO A 1 94 ? -2.321 10.519 3.108 1.00 92.31 94 PRO A O 1
ATOM 770 N N . THR A 1 95 ? -1.930 8.318 3.406 1.00 93.75 95 THR A N 1
ATOM 771 C CA . THR A 1 95 ? -1.085 8.469 4.611 1.00 93.75 95 THR A CA 1
ATOM 772 C C . THR A 1 95 ? 0.344 8.868 4.285 1.00 93.75 95 THR A C 1
ATOM 774 O O . THR A 1 95 ? 0.996 9.530 5.081 1.00 93.75 95 THR A O 1
ATOM 777 N N . LEU A 1 96 ? 0.852 8.415 3.139 1.00 94.31 96 LEU A N 1
ATOM 778 C CA . LEU A 1 96 ? 2.247 8.586 2.754 1.00 94.31 96 LEU A CA 1
ATOM 779 C C . LEU A 1 96 ? 2.324 9.255 1.390 1.00 94.31 96 LEU A C 1
ATOM 781 O O . LEU A 1 96 ? 1.621 8.882 0.445 1.00 94.31 96 LEU A O 1
ATOM 785 N N . THR A 1 97 ? 3.245 10.199 1.263 1.00 92.69 97 THR A N 1
ATOM 786 C CA . THR A 1 97 ? 3.727 10.662 -0.035 1.00 92.69 97 THR A CA 1
ATOM 787 C C . THR A 1 97 ? 4.591 9.588 -0.702 1.00 92.69 97 THR A C 1
ATOM 789 O O . THR A 1 97 ? 5.074 8.646 -0.070 1.00 92.69 97 THR A O 1
ATOM 792 N N . ASN A 1 98 ? 4.826 9.726 -2.011 1.00 87.62 98 ASN A N 1
ATOM 793 C CA . ASN A 1 98 ? 5.709 8.802 -2.730 1.00 87.62 98 ASN A CA 1
ATOM 794 C C . ASN A 1 98 ? 7.144 8.811 -2.184 1.00 87.62 98 ASN A C 1
ATOM 796 O O . ASN A 1 98 ? 7.808 7.781 -2.259 1.00 87.62 98 ASN A O 1
ATOM 800 N N . ASP A 1 99 ? 7.621 9.945 -1.671 1.00 91.44 99 ASP A N 1
ATOM 801 C CA . ASP A 1 99 ? 8.984 10.064 -1.156 1.00 91.44 99 ASP A CA 1
ATOM 802 C C . ASP A 1 99 ? 9.105 9.449 0.241 1.00 91.44 99 ASP A C 1
ATOM 804 O O . ASP A 1 99 ? 10.037 8.686 0.484 1.00 91.44 99 ASP A O 1
ATOM 808 N N . GLU A 1 100 ? 8.115 9.652 1.116 1.00 95.06 100 GLU A N 1
ATOM 809 C CA . GLU A 1 100 ? 8.046 8.963 2.415 1.00 95.06 100 GLU A CA 1
ATOM 810 C C . GLU A 1 100 ? 7.933 7.447 2.243 1.00 95.06 100 GLU A C 1
ATOM 812 O O . GLU A 1 100 ? 8.579 6.684 2.958 1.00 95.06 100 GLU A O 1
ATOM 817 N N . ALA A 1 101 ? 7.175 6.991 1.242 1.00 94.62 101 ALA A N 1
ATOM 818 C CA . ALA A 1 101 ? 7.037 5.571 0.956 1.00 94.62 101 ALA A CA 1
ATOM 819 C C . ALA A 1 101 ? 8.383 4.904 0.631 1.00 94.62 101 ALA A C 1
ATOM 821 O O . ALA A 1 101 ? 8.612 3.760 1.018 1.00 94.62 101 ALA A O 1
ATOM 822 N N . ARG A 1 102 ? 9.309 5.608 -0.036 1.00 94.50 102 ARG A N 1
ATOM 823 C CA . ARG A 1 102 ? 10.655 5.078 -0.329 1.00 94.50 102 ARG A CA 1
ATOM 824 C C . ARG A 1 102 ? 11.469 4.807 0.934 1.00 94.50 102 ARG A C 1
ATOM 826 O O . ARG A 1 102 ? 12.362 3.968 0.890 1.00 94.50 102 ARG A O 1
ATOM 833 N N . ALA A 1 103 ? 11.160 5.496 2.030 1.00 95.38 103 ALA A N 1
ATOM 834 C CA . ALA A 1 103 ? 11.826 5.344 3.317 1.00 95.38 103 ALA A CA 1
ATOM 835 C C . ALA A 1 103 ? 11.180 4.275 4.220 1.00 95.38 103 ALA A C 1
ATOM 837 O O . ALA A 1 103 ? 11.597 4.119 5.367 1.00 95.38 103 ALA A O 1
ATOM 838 N N . LEU A 1 104 ? 10.176 3.532 3.733 1.00 95.12 104 LEU A N 1
ATOM 839 C CA . LEU A 1 104 ? 9.571 2.442 4.498 1.00 95.12 104 LEU A CA 1
ATOM 840 C C . LEU A 1 104 ? 10.614 1.388 4.882 1.00 95.12 104 LEU A C 1
ATOM 842 O O . LEU A 1 104 ? 11.354 0.881 4.035 1.00 95.12 104 LEU A O 1
ATOM 846 N N . SER A 1 105 ? 10.625 1.025 6.165 1.00 94.69 105 SER A N 1
ATOM 847 C CA . SER A 1 105 ? 11.455 -0.065 6.669 1.00 94.69 105 SER A CA 1
ATOM 848 C C . SER A 1 105 ? 10.975 -1.417 6.139 1.00 94.69 105 SER A C 1
ATOM 850 O O . SER A 1 105 ? 9.808 -1.588 5.774 1.00 94.69 105 SER A O 1
ATOM 852 N N . ILE A 1 106 ? 11.869 -2.408 6.138 1.00 94.12 106 ILE A N 1
ATOM 853 C CA . ILE A 1 106 ? 11.520 -3.778 5.744 1.00 94.12 106 ILE A CA 1
ATOM 854 C C . ILE A 1 106 ? 10.395 -4.358 6.616 1.00 94.12 106 ILE A C 1
ATOM 856 O O . ILE A 1 106 ? 9.492 -5.005 6.090 1.00 94.12 106 ILE A O 1
ATOM 860 N N . ASP A 1 107 ? 10.389 -4.051 7.916 1.00 94.44 107 ASP A N 1
ATOM 861 C CA . ASP A 1 107 ? 9.342 -4.487 8.845 1.00 94.44 107 ASP A CA 1
ATOM 862 C C . ASP A 1 107 ? 7.991 -3.864 8.495 1.00 94.44 107 ASP A C 1
ATOM 864 O O . ASP A 1 107 ? 6.987 -4.569 8.408 1.00 94.44 107 ASP A O 1
ATOM 868 N N . ALA A 1 108 ? 7.965 -2.559 8.201 1.00 94.94 108 ALA A N 1
ATOM 869 C CA . ALA A 1 108 ? 6.747 -1.888 7.765 1.00 94.94 108 ALA A CA 1
ATOM 870 C C . ALA A 1 108 ? 6.229 -2.480 6.446 1.00 94.94 108 ALA A C 1
ATOM 872 O O . ALA A 1 108 ? 5.033 -2.720 6.308 1.00 94.94 108 ALA A O 1
ATOM 873 N N . ILE A 1 109 ? 7.113 -2.778 5.489 1.00 95.81 109 ILE A N 1
ATOM 874 C CA . ILE A 1 109 ? 6.728 -3.418 4.223 1.00 95.81 109 ILE A CA 1
ATOM 875 C C . ILE A 1 109 ? 6.123 -4.804 4.478 1.00 95.81 109 ILE A C 1
ATOM 877 O O . ILE A 1 109 ? 5.052 -5.103 3.947 1.00 95.81 109 ILE A O 1
ATOM 881 N N . ASN A 1 110 ? 6.769 -5.628 5.306 1.00 94.69 110 ASN A N 1
ATOM 882 C CA . ASN A 1 110 ? 6.316 -6.984 5.622 1.00 94.69 110 ASN A CA 1
ATOM 883 C C . ASN A 1 110 ? 4.970 -7.003 6.354 1.00 94.69 110 ASN A C 1
ATOM 885 O O . ASN A 1 110 ? 4.162 -7.898 6.108 1.00 94.69 110 ASN A O 1
ATOM 889 N N . VAL A 1 111 ? 4.713 -6.013 7.212 1.00 95.25 111 VAL A N 1
ATOM 890 C CA . VAL A 1 111 ? 3.430 -5.861 7.908 1.00 95.25 111 VAL A CA 1
ATOM 891 C C . VAL A 1 111 ? 2.353 -5.340 6.960 1.00 95.25 111 VAL A C 1
ATOM 893 O O . VAL A 1 111 ? 1.285 -5.931 6.869 1.00 95.25 111 VAL A O 1
ATOM 896 N N . LEU A 1 112 ? 2.612 -4.257 6.224 1.00 96.31 112 LEU A N 1
ATOM 897 C CA . LEU A 1 112 ? 1.582 -3.542 5.462 1.00 96.31 112 LEU A CA 1
ATOM 898 C C . LEU A 1 112 ? 1.191 -4.252 4.162 1.00 96.31 112 LEU A C 1
ATOM 900 O O . LEU A 1 112 ? 0.012 -4.295 3.804 1.00 96.31 112 LEU A O 1
ATOM 904 N N . PHE A 1 113 ? 2.161 -4.805 3.431 1.00 95.56 113 PHE A N 1
ATOM 905 C CA . PHE A 1 113 ? 1.929 -5.344 2.090 1.00 95.56 113 PHE A CA 1
ATOM 906 C C . PHE A 1 113 ? 0.876 -6.471 2.038 1.00 95.56 113 PHE A C 1
ATOM 908 O O . PHE A 1 113 ? 0.016 -6.427 1.151 1.00 95.56 113 PHE A O 1
ATOM 915 N N . PRO A 1 114 ? 0.845 -7.444 2.974 1.00 94.56 114 PRO A N 1
ATOM 916 C CA . PRO A 1 114 ? -0.218 -8.447 3.026 1.00 94.56 114 PRO A CA 1
ATOM 917 C C . PRO A 1 114 ? -1.627 -7.846 3.112 1.00 94.56 114 PRO A C 1
ATOM 919 O O . PRO A 1 114 ? -2.530 -8.317 2.418 1.00 94.56 114 PRO A O 1
ATOM 922 N N . HIS A 1 115 ? -1.819 -6.776 3.894 1.00 94.88 115 HIS A N 1
ATOM 923 C CA . HIS A 1 115 ? -3.117 -6.102 4.009 1.00 94.88 115 HIS A CA 1
ATOM 924 C C . HIS A 1 115 ? -3.525 -5.417 2.700 1.00 94.88 115 HIS A C 1
ATOM 926 O O . HIS A 1 115 ? -4.683 -5.521 2.294 1.00 94.88 115 HIS A O 1
ATOM 932 N N . VAL A 1 116 ? -2.572 -4.802 1.990 1.00 95.19 116 VAL A N 1
ATOM 933 C CA . VAL A 1 116 ? -2.807 -4.204 0.663 1.00 95.19 116 VAL A CA 1
ATOM 934 C C . VAL A 1 116 ? -3.304 -5.254 -0.330 1.00 95.19 116 VAL A C 1
ATOM 936 O O . VAL A 1 116 ? -4.296 -5.037 -1.032 1.00 95.19 116 VAL A O 1
ATOM 939 N N . ILE A 1 117 ? -2.651 -6.419 -0.373 1.00 93.50 117 ILE A N 1
ATOM 940 C CA . ILE A 1 117 ? -3.045 -7.520 -1.258 1.00 93.50 117 ILE A CA 1
ATOM 941 C C . ILE A 1 117 ? -4.409 -8.090 -0.860 1.00 93.50 117 ILE A C 1
ATOM 943 O O . ILE A 1 117 ? -5.238 -8.318 -1.740 1.00 93.50 117 ILE A O 1
ATOM 947 N N . ALA A 1 118 ? -4.666 -8.283 0.435 1.00 91.75 118 ALA A N 1
ATOM 948 C CA . ALA A 1 118 ? -5.931 -8.821 0.933 1.00 91.75 118 ALA A CA 1
ATOM 949 C C . ALA A 1 118 ? -7.125 -7.913 0.604 1.00 91.75 118 ALA A C 1
ATOM 951 O O . ALA A 1 118 ? -8.174 -8.399 0.202 1.00 91.75 118 ALA A O 1
ATOM 952 N N . VAL A 1 119 ? -6.964 -6.594 0.728 1.00 91.00 119 VAL A N 1
ATOM 953 C CA . VAL A 1 119 ? -8.032 -5.630 0.413 1.00 91.00 119 VAL A CA 1
ATOM 954 C C . VAL A 1 119 ? -8.233 -5.471 -1.100 1.00 91.00 119 VAL A C 1
ATOM 956 O O . VAL A 1 119 ? -9.329 -5.148 -1.550 1.00 91.00 119 VAL A O 1
ATOM 959 N N . SER A 1 120 ? -7.198 -5.735 -1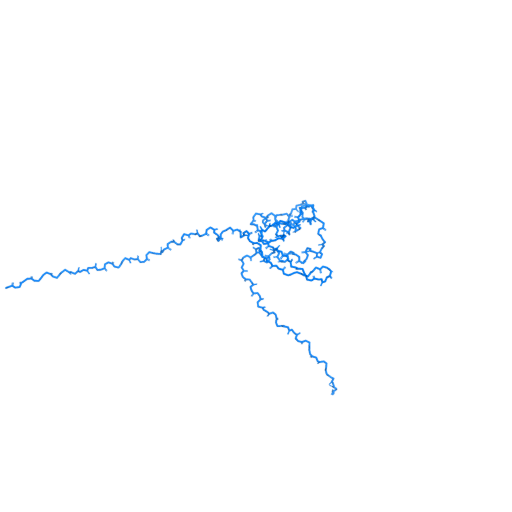.902 1.00 86.75 120 SER A N 1
ATOM 960 C CA . SER A 1 120 ? -7.245 -5.579 -3.363 1.00 86.75 120 SER A CA 1
ATOM 961 C C . SER A 1 120 ? -7.659 -6.848 -4.113 1.00 86.75 120 SER A C 1
ATOM 963 O O . SER A 1 120 ? -8.096 -6.773 -5.262 1.00 86.75 120 SER A O 1
ATOM 965 N N . ARG A 1 121 ? -7.541 -8.025 -3.490 1.00 79.00 121 ARG A N 1
ATOM 966 C CA . ARG A 1 121 ? -8.072 -9.282 -4.025 1.00 79.00 121 ARG A CA 1
ATOM 967 C C . ARG A 1 121 ? -9.533 -9.413 -3.606 1.00 79.00 121 ARG A C 1
ATOM 969 O O . ARG A 1 121 ? -9.834 -9.878 -2.516 1.00 79.00 121 ARG A O 1
ATOM 976 N N . THR A 1 122 ? -10.455 -9.042 -4.491 1.00 58.62 122 THR A N 1
ATOM 977 C CA . THR A 1 122 ? -11.882 -9.353 -4.326 1.00 58.62 122 THR A CA 1
ATOM 978 C C . THR A 1 122 ? -12.133 -10.828 -4.633 1.00 58.62 122 THR A C 1
ATOM 980 O O . THR A 1 122 ? -12.653 -11.170 -5.692 1.00 58.62 122 THR A O 1
ATOM 983 N N . VAL A 1 123 ? -11.728 -11.704 -3.721 1.00 41.81 123 VAL A N 1
ATOM 984 C CA . VAL A 1 123 ? -12.375 -12.999 -3.511 1.00 41.81 123 VAL A CA 1
ATOM 985 C C . VAL A 1 123 ? -12.350 -13.228 -2.006 1.00 41.81 123 VAL A C 1
ATOM 987 O O . VAL A 1 123 ? -11.287 -13.147 -1.398 1.00 41.81 123 VAL A O 1
ATOM 990 N N . GLU A 1 124 ? -13.528 -13.416 -1.422 1.00 46.16 124 GLU A N 1
ATOM 991 C CA . GLU A 1 124 ? -13.741 -13.717 -0.008 1.00 46.16 124 GLU A CA 1
ATOM 992 C C . GLU A 1 124 ? -12.695 -14.710 0.523 1.00 46.16 124 GLU A C 1
ATOM 994 O O . GLU A 1 124 ? -12.690 -15.884 0.164 1.00 46.16 124 GLU A O 1
ATOM 999 N N . GLU A 1 125 ? -11.832 -14.247 1.421 1.00 38.56 125 GLU A N 1
ATOM 1000 C CA . GLU A 1 125 ? -11.291 -15.099 2.473 1.00 38.56 125 GLU A CA 1
ATOM 1001 C C . GLU A 1 125 ? -11.693 -14.471 3.808 1.00 38.56 125 GLU A C 1
ATOM 1003 O O . GLU A 1 125 ? -10.901 -13.836 4.504 1.00 38.56 125 GLU A O 1
ATOM 1008 N N . GLU A 1 126 ? -12.956 -14.681 4.183 1.00 37.72 126 GLU A N 1
ATOM 1009 C CA . GLU A 1 126 ? -13.263 -14.964 5.582 1.00 37.72 126 GLU A CA 1
ATOM 1010 C C . GLU A 1 126 ? -12.492 -16.237 5.961 1.00 37.72 126 GLU A C 1
ATOM 1012 O O . GLU A 1 126 ? -13.002 -17.357 5.902 1.00 37.72 126 GLU A O 1
ATOM 1017 N N . LYS A 1 127 ? -11.218 -16.093 6.334 1.00 37.12 127 LYS A N 1
ATOM 1018 C CA . LYS A 1 127 ? -10.564 -17.122 7.134 1.00 37.12 127 LYS A CA 1
ATOM 1019 C C . LYS A 1 127 ? -11.125 -17.011 8.544 1.00 37.12 127 LYS A C 1
ATOM 1021 O O . LYS A 1 127 ? -10.638 -16.241 9.363 1.00 37.12 127 LYS A O 1
ATOM 1026 N N . LYS A 1 128 ? -12.200 -17.783 8.739 1.00 32.88 128 LYS A N 1
ATOM 1027 C CA . LYS A 1 128 ? -12.514 -18.568 9.936 1.00 32.88 128 LYS A CA 1
ATOM 1028 C C . LYS A 1 128 ? -11.365 -18.578 10.939 1.00 32.88 128 LYS A C 1
ATOM 1030 O O . LYS A 1 128 ? -10.243 -18.950 10.591 1.00 32.88 128 LYS A O 1
ATOM 1035 N N . ASP A 1 129 ? -11.724 -18.240 12.167 1.00 38.56 129 ASP A N 1
ATOM 1036 C CA . ASP A 1 129 ? -10.937 -18.375 13.381 1.00 38.56 129 ASP A CA 1
ATOM 1037 C C . ASP A 1 129 ? -10.000 -19.589 13.335 1.00 38.56 129 ASP A C 1
ATOM 1039 O O . ASP A 1 129 ? -10.426 -20.739 13.183 1.00 38.56 129 ASP A O 1
ATOM 1043 N N . LEU A 1 130 ? -8.703 -19.323 13.471 1.00 39.06 130 LEU A N 1
ATOM 1044 C CA . LEU A 1 130 ? -7.752 -20.347 13.877 1.00 39.06 130 LEU A CA 1
ATOM 1045 C C . LEU A 1 130 ? -8.121 -20.736 15.316 1.00 39.06 130 LEU A C 1
ATOM 1047 O O . LEU A 1 130 ? -8.215 -19.838 16.157 1.00 39.06 130 LEU A O 1
ATOM 1051 N N . PRO A 1 131 ? -8.336 -22.023 15.641 1.00 37.66 131 PRO A N 1
ATOM 1052 C CA . PRO A 1 131 ? -8.495 -22.405 17.031 1.00 37.66 131 PRO A CA 1
ATOM 1053 C C . PRO A 1 131 ? -7.188 -22.081 17.753 1.00 37.66 131 PRO A C 1
ATOM 1055 O O . PRO A 1 131 ? -6.120 -22.569 17.372 1.00 37.66 131 PRO A O 1
ATOM 1058 N N . SER A 1 132 ? -7.289 -21.232 18.777 1.00 37.56 132 SER A N 1
ATOM 1059 C CA . SER A 1 132 ? -6.255 -21.039 19.784 1.00 37.56 132 SER A CA 1
ATOM 1060 C C . SER A 1 132 ? -5.772 -22.410 20.236 1.00 37.56 132 SER A C 1
ATOM 1062 O O . SER A 1 132 ? -6.523 -23.165 20.851 1.00 37.56 132 SER A O 1
ATOM 1064 N N . ALA A 1 133 ? -4.526 -22.746 19.911 1.00 41.00 133 ALA A N 1
ATOM 1065 C CA . ALA A 1 133 ? -3.848 -23.831 20.588 1.00 41.00 133 ALA A CA 1
ATOM 1066 C C . ALA A 1 133 ? -3.694 -23.395 22.047 1.00 41.00 133 ALA A C 1
ATOM 1068 O O . ALA A 1 133 ? -2.863 -22.546 22.375 1.00 41.00 133 ALA A O 1
ATOM 1069 N N . GLU A 1 134 ? -4.563 -23.925 22.902 1.00 36.97 134 GLU A N 1
ATOM 1070 C CA . GLU A 1 134 ? -4.398 -23.872 24.342 1.00 36.97 134 GLU A CA 1
ATOM 1071 C C . GLU A 1 134 ? -3.028 -24.463 24.683 1.00 36.97 134 GLU A C 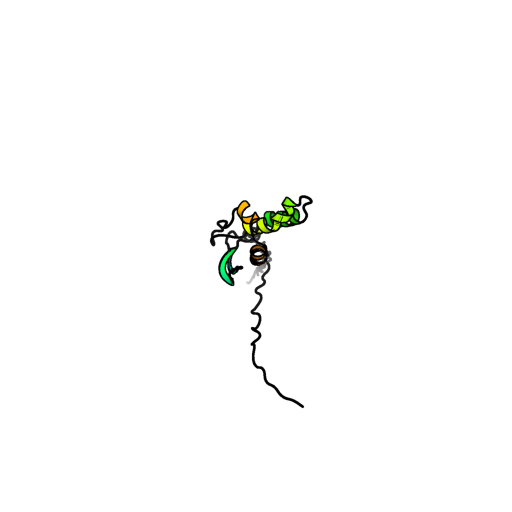1
ATOM 1073 O O . GLU A 1 134 ? -2.758 -25.648 24.480 1.00 36.97 134 GLU A O 1
ATOM 1078 N N . VAL A 1 135 ? -2.142 -23.619 25.207 1.00 45.28 135 VAL A N 1
ATOM 1079 C CA . VAL A 1 135 ? -1.048 -24.088 26.048 1.00 45.28 135 VAL A CA 1
ATOM 1080 C C . VAL A 1 135 ? -1.695 -24.642 27.311 1.00 45.28 135 VAL A C 1
ATOM 1082 O O . VAL A 1 135 ? -2.255 -23.886 28.101 1.00 45.28 135 VAL A O 1
ATOM 1085 N N . SER A 1 136 ? -1.604 -25.953 27.515 1.00 47.84 136 SER A N 1
ATOM 1086 C CA . SER A 1 136 ? -1.911 -26.554 28.808 1.00 47.84 136 SER A CA 1
ATOM 1087 C C . SER A 1 136 ? -1.002 -27.746 29.096 1.00 47.84 136 SER A C 1
ATOM 1089 O O . SER A 1 136 ? -1.088 -28.787 28.454 1.00 47.84 136 SER A O 1
ATOM 1091 N N . GLY A 1 137 ? -0.142 -27.560 30.101 1.00 36.53 137 GLY A N 1
ATOM 1092 C CA . GLY A 1 137 ? 0.117 -28.590 31.106 1.00 36.53 137 GLY A CA 1
ATOM 1093 C C . GLY A 1 137 ? 1.236 -29.592 30.840 1.00 36.53 137 GLY A C 1
ATOM 1094 O O . GLY A 1 137 ? 1.003 -30.691 30.357 1.00 36.53 137 GLY A O 1
ATOM 1095 N N . SER A 1 138 ? 2.433 -29.253 31.314 1.00 53.81 138 SER A N 1
ATOM 1096 C CA . SER A 1 138 ? 3.446 -30.217 31.759 1.00 53.81 138 SER A CA 1
ATOM 1097 C C . SER A 1 138 ? 2.864 -31.213 32.778 1.00 53.81 138 SER A C 1
ATOM 1099 O O . SER A 1 138 ? 2.261 -30.785 33.762 1.00 53.81 138 SER A O 1
ATOM 1101 N N . ALA A 1 139 ? 3.105 -32.514 32.587 1.00 41.78 139 ALA A N 1
ATOM 1102 C CA . ALA A 1 139 ? 3.137 -33.505 33.661 1.00 41.78 139 ALA A CA 1
ATOM 1103 C C . ALA A 1 139 ? 4.067 -34.675 33.290 1.00 41.78 139 ALA A C 1
ATOM 1105 O O . ALA A 1 139 ? 4.129 -35.134 32.153 1.00 41.78 139 ALA A O 1
ATOM 1106 N N . THR A 1 140 ? 4.829 -35.092 34.290 1.00 48.72 140 THR A N 1
ATOM 1107 C CA . THR A 1 140 ? 5.920 -36.063 34.322 1.00 48.72 140 THR A CA 1
ATOM 1108 C C . THR A 1 140 ? 5.416 -37.513 34.398 1.00 48.72 140 THR A C 1
ATOM 1110 O O . THR A 1 140 ? 4.289 -37.743 34.823 1.00 48.72 140 THR A O 1
ATOM 1113 N N . SER A 1 141 ? 6.268 -38.494 34.063 1.00 45.38 141 SER A N 1
ATOM 1114 C CA . SER A 1 141 ? 6.549 -39.708 34.868 1.00 45.38 141 SER A CA 1
ATOM 1115 C C . SER A 1 141 ? 6.954 -40.925 34.021 1.00 45.38 141 SER A C 1
ATOM 1117 O O . SER A 1 141 ? 6.404 -41.195 32.959 1.00 45.38 141 SER A O 1
ATOM 1119 N N . SER A 1 142 ? 7.934 -41.640 34.568 1.00 52.41 142 SER A N 1
ATOM 1120 C CA . SER A 1 142 ? 8.662 -42.828 34.124 1.00 52.41 142 SER A CA 1
ATOM 1121 C C . SER A 1 142 ? 7.815 -44.062 33.792 1.00 52.41 142 SER A C 1
ATOM 1123 O O . SER A 1 142 ? 6.806 -44.300 34.457 1.00 52.41 142 SER A O 1
ATOM 1125 N N . HIS A 1 143 ? 8.340 -44.923 32.908 1.00 39.47 143 HIS A N 1
ATOM 1126 C CA . HIS A 1 143 ? 8.524 -46.347 33.215 1.00 39.47 143 HIS A CA 1
ATOM 1127 C C . HIS A 1 143 ? 9.589 -47.017 32.342 1.00 39.47 143 HIS A C 1
ATOM 1129 O O . HIS A 1 143 ? 9.765 -46.571 31.187 1.00 39.47 143 HIS A O 1
#

Foldseek 3Di:
DDDDDDDDPPPPPDPPPPPPPDDDVVVVDFDQFWDWDWFQAPVRDIDIWTWGAADPVLVVLLVVQCVDPDPVSNLLSLLSLLQRTTAPDRNRHGPDDSVRSSVDDPRNSVTRSVVNVVNNDPDDDPPDDDPPPDDDDDDDDDD

pLDDT: mean 78.4, std 21.6, range [32.88, 97.0]

Radius of gyration: 28.64 Å; chains: 1; bounding box: 100×57×66 Å